Protein AF-A0A5C6V044-F1 (afdb_monomer_lite)

Structure (mmCIF, N/CA/C/O backbone):
data_AF-A0A5C6V044-F1
#
_entry.id   AF-A0A5C6V044-F1
#
loop_
_atom_site.group_PDB
_atom_site.id
_atom_site.type_symbol
_atom_site.label_atom_id
_atom_site.label_alt_id
_atom_site.label_comp_id
_atom_site.label_asym_id
_atom_site.label_entity_id
_atom_site.label_seq_id
_atom_site.pdbx_PDB_ins_code
_atom_site.Cartn_x
_atom_site.Cartn_y
_atom_site.Cartn_z
_atom_site.occupancy
_atom_site.B_iso_or_equiv
_atom_site.auth_seq_id
_atom_site.auth_comp_id
_atom_site.auth_asym_id
_atom_site.auth_atom_id
_atom_site.pdbx_PDB_model_num
ATOM 1 N N . MET A 1 1 ? 25.098 -5.797 3.565 1.00 48.53 1 MET A N 1
ATOM 2 C CA . MET A 1 1 ? 24.288 -6.467 2.521 1.00 48.53 1 MET A CA 1
ATOM 3 C C . MET A 1 1 ? 23.056 -5.613 2.290 1.00 48.53 1 MET A C 1
ATOM 5 O O . MET A 1 1 ? 22.465 -5.196 3.277 1.00 48.53 1 MET A O 1
ATOM 9 N N . ALA A 1 2 ? 22.714 -5.265 1.046 1.00 56.16 2 ALA A N 1
ATOM 10 C CA . ALA A 1 2 ? 21.452 -4.570 0.791 1.00 56.16 2 ALA A CA 1
ATOM 11 C C . ALA A 1 2 ? 20.307 -5.498 1.220 1.00 56.16 2 ALA A C 1
ATOM 13 O O . ALA A 1 2 ? 20.279 -6.655 0.802 1.00 56.16 2 ALA A O 1
ATOM 14 N N . SER A 1 3 ? 19.424 -5.033 2.106 1.00 82.12 3 SER A N 1
ATOM 15 C CA . SER A 1 3 ? 18.227 -5.796 2.446 1.00 82.12 3 SER A CA 1
ATOM 16 C C . SER A 1 3 ? 17.351 -5.918 1.201 1.00 82.12 3 SER A C 1
ATOM 18 O O . SER A 1 3 ? 17.348 -5.035 0.339 1.00 82.12 3 SER A O 1
ATOM 20 N N . VAL A 1 4 ? 16.593 -7.007 1.106 1.00 79.31 4 VAL A N 1
ATOM 21 C CA . VAL A 1 4 ? 15.613 -7.210 0.028 1.00 79.31 4 VAL A CA 1
ATOM 22 C C . VAL A 1 4 ? 14.666 -6.007 -0.083 1.00 79.31 4 VAL A C 1
ATOM 24 O O . VAL A 1 4 ? 14.311 -5.598 -1.186 1.00 79.31 4 VAL A O 1
ATOM 27 N N . ASP A 1 5 ? 14.337 -5.374 1.043 1.00 79.56 5 ASP A N 1
ATOM 28 C CA . ASP A 1 5 ? 13.485 -4.184 1.089 1.00 79.56 5 ASP A CA 1
ATOM 29 C C . ASP A 1 5 ? 14.128 -2.959 0.435 1.00 79.56 5 ASP A C 1
ATOM 31 O O . ASP A 1 5 ? 13.451 -2.233 -0.290 1.00 79.56 5 ASP A O 1
ATOM 35 N N . LYS A 1 6 ? 15.442 -2.761 0.608 1.00 86.25 6 LYS A N 1
ATOM 36 C CA . LYS A 1 6 ? 16.168 -1.686 -0.080 1.00 86.25 6 LYS A CA 1
ATOM 37 C C . LYS A 1 6 ? 16.128 -1.881 -1.597 1.00 86.25 6 LYS A C 1
ATOM 39 O O . LYS A 1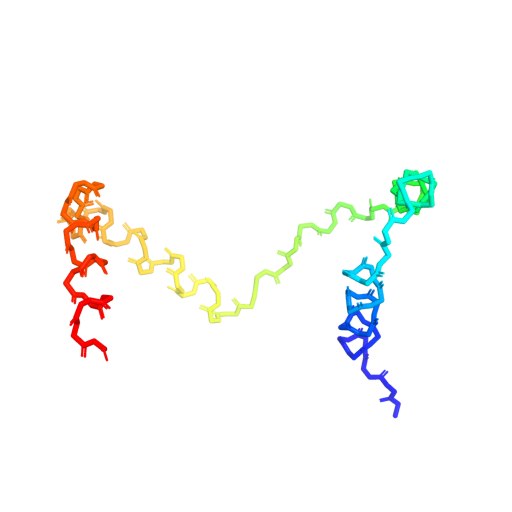 6 ? 15.892 -0.928 -2.330 1.00 86.25 6 LYS A O 1
ATOM 44 N N . ILE A 1 7 ? 16.297 -3.121 -2.059 1.00 86.62 7 ILE A N 1
ATOM 45 C CA . ILE A 1 7 ? 16.236 -3.457 -3.488 1.00 86.62 7 ILE A CA 1
ATOM 46 C C . ILE A 1 7 ? 14.832 -3.185 -4.046 1.00 86.62 7 ILE A C 1
ATOM 48 O O . ILE A 1 7 ? 14.701 -2.583 -5.108 1.00 86.62 7 ILE A O 1
ATOM 52 N N . ARG A 1 8 ? 13.774 -3.575 -3.323 1.00 84.75 8 ARG A N 1
ATOM 53 C CA . ARG A 1 8 ? 12.384 -3.300 -3.727 1.00 84.75 8 ARG A CA 1
ATOM 54 C C . ARG A 1 8 ? 12.096 -1.804 -3.813 1.00 84.75 8 ARG A C 1
ATOM 56 O O . ARG A 1 8 ? 11.510 -1.365 -4.796 1.00 84.75 8 ARG A O 1
ATOM 63 N N . TYR A 1 9 ? 12.529 -1.036 -2.816 1.00 89.94 9 TYR A N 1
ATOM 64 C CA . TYR A 1 9 ? 12.348 0.414 -2.791 1.00 89.94 9 TYR A CA 1
ATOM 65 C C . TYR A 1 9 ? 13.010 1.091 -4.002 1.00 89.94 9 TYR A C 1
ATOM 67 O O . TYR A 1 9 ? 12.350 1.826 -4.733 1.00 89.94 9 TYR A O 1
ATOM 75 N N . GLU A 1 10 ? 14.276 0.768 -4.282 1.00 91.19 10 GLU A N 1
ATOM 76 C CA . GLU A 1 10 ? 15.007 1.321 -5.433 1.00 91.19 10 GLU A CA 1
ATOM 77 C C . GLU A 1 10 ? 14.370 0.942 -6.783 1.00 91.19 10 GLU A C 1
ATOM 79 O O . GLU A 1 10 ? 14.427 1.716 -7.739 1.00 91.19 10 GLU A O 1
ATOM 84 N N . ILE A 1 11 ? 13.760 -0.244 -6.887 1.00 90.06 11 ILE A N 1
ATOM 85 C CA . ILE A 1 11 ? 13.017 -0.657 -8.085 1.00 90.06 11 ILE A CA 1
ATOM 86 C C . ILE A 1 11 ? 11.743 0.181 -8.247 1.00 90.06 11 ILE A C 1
ATOM 88 O O . ILE A 1 11 ? 11.480 0.653 -9.352 1.00 90.06 11 ILE A O 1
ATOM 92 N N . ILE A 1 12 ? 10.982 0.405 -7.171 1.00 91.19 12 ILE A N 1
ATOM 93 C CA . ILE A 1 12 ? 9.761 1.226 -7.208 1.00 91.19 12 ILE A CA 1
ATOM 94 C C . ILE A 1 12 ? 10.087 2.651 -7.664 1.00 91.19 12 ILE A C 1
ATOM 96 O O . ILE A 1 12 ? 9.418 3.160 -8.561 1.00 91.19 12 ILE A O 1
ATOM 100 N N . GLU A 1 13 ? 11.135 3.276 -7.116 1.00 93.94 13 GLU A N 1
ATOM 101 C CA . GLU A 1 13 ? 11.547 4.624 -7.536 1.00 93.94 13 GLU A CA 1
ATOM 102 C C . GLU A 1 13 ? 11.875 4.689 -9.032 1.00 93.94 13 GLU A C 1
ATOM 104 O O . GLU A 1 13 ? 11.442 5.607 -9.728 1.00 93.94 13 GLU A O 1
ATOM 109 N N . LYS A 1 14 ? 12.587 3.684 -9.558 1.00 91.25 14 LYS A N 1
ATOM 110 C CA . LYS A 1 14 ? 12.906 3.610 -10.990 1.00 91.25 14 LYS A CA 1
ATOM 111 C C . LYS A 1 14 ? 11.648 3.455 -11.840 1.00 91.25 14 LYS A C 1
ATOM 113 O O . LYS A 1 14 ? 11.508 4.182 -12.820 1.00 91.25 14 LYS A O 1
ATOM 118 N N . ILE A 1 15 ? 10.724 2.573 -11.449 1.00 93.62 15 ILE A N 1
ATOM 119 C CA . ILE A 1 15 ? 9.441 2.366 -12.146 1.00 93.62 15 ILE A CA 1
ATOM 120 C C . ILE A 1 15 ? 8.643 3.670 -12.216 1.00 93.62 15 ILE A C 1
ATOM 122 O O . ILE A 1 15 ? 8.166 4.030 -13.288 1.00 93.62 15 ILE A O 1
ATOM 126 N N . MET A 1 16 ? 8.570 4.412 -11.109 1.00 92.88 16 MET A N 1
ATOM 127 C CA . MET A 1 16 ? 7.851 5.689 -11.027 1.00 92.88 16 MET A CA 1
ATOM 128 C C . MET A 1 16 ? 8.416 6.783 -11.947 1.00 92.88 16 MET A C 1
ATOM 130 O O . MET A 1 16 ? 7.702 7.728 -12.267 1.00 92.88 16 MET A O 1
ATOM 134 N N . SER A 1 17 ? 9.678 6.669 -12.372 1.00 93.50 17 SER A N 1
ATOM 135 C CA . SER A 1 17 ? 10.335 7.630 -13.272 1.00 93.50 17 SER A CA 1
ATOM 136 C C . SER A 1 17 ? 10.253 7.265 -14.761 1.00 93.50 17 SER A C 1
ATOM 138 O O . SER A 1 17 ? 10.699 8.037 -15.608 1.00 93.50 17 SER A O 1
ATOM 140 N N . ILE A 1 18 ? 9.714 6.090 -15.104 1.00 94.62 18 ILE A N 1
ATOM 141 C CA . ILE A 1 18 ? 9.606 5.640 -16.494 1.00 94.62 18 ILE A CA 1
ATOM 142 C C . ILE A 1 18 ? 8.336 6.208 -17.133 1.00 94.62 18 ILE A C 1
ATOM 144 O O . ILE A 1 18 ? 7.224 5.885 -16.733 1.00 94.62 18 ILE A O 1
ATOM 148 N N . GLU A 1 19 ? 8.505 6.980 -18.205 1.00 94.19 19 GLU A N 1
ATOM 149 C CA . GLU A 1 19 ? 7.392 7.510 -19.012 1.00 94.19 19 GLU A CA 1
ATOM 150 C C . GLU A 1 19 ? 7.046 6.621 -20.222 1.00 94.19 19 GLU A C 1
ATOM 152 O O . GLU A 1 19 ? 5.986 6.747 -20.836 1.00 94.19 19 GLU A O 1
ATOM 157 N N . ASN A 1 20 ? 7.943 5.703 -20.596 1.00 96.50 20 ASN A N 1
ATOM 158 C CA . ASN A 1 20 ? 7.767 4.863 -21.776 1.00 96.50 20 ASN A CA 1
ATOM 159 C C . ASN A 1 20 ? 6.765 3.726 -21.509 1.00 96.50 20 ASN A C 1
ATOM 161 O O . ASN A 1 20 ? 7.088 2.731 -20.860 1.00 96.50 20 ASN A O 1
ATOM 165 N N . LYS A 1 21 ? 5.568 3.846 -22.091 1.00 93.94 21 LYS A N 1
ATOM 166 C CA . LYS A 1 21 ? 4.491 2.849 -21.990 1.00 93.94 21 LYS A CA 1
ATOM 167 C C . LYS A 1 21 ? 4.903 1.447 -22.448 1.00 93.94 21 LYS A C 1
ATOM 169 O O . LYS A 1 21 ? 4.631 0.488 -21.739 1.00 93.94 21 LYS A O 1
ATOM 174 N N . ALA A 1 22 ? 5.579 1.326 -23.591 1.00 95.00 22 ALA A N 1
ATOM 175 C CA . ALA A 1 22 ? 5.981 0.023 -24.128 1.00 95.00 22 ALA A CA 1
ATOM 176 C C . ALA A 1 22 ? 6.990 -0.684 -23.209 1.00 95.00 22 ALA A C 1
ATOM 178 O O . ALA A 1 22 ? 6.970 -1.904 -23.071 1.00 95.00 22 ALA A O 1
ATOM 179 N N . PHE A 1 23 ? 7.849 0.088 -22.538 1.00 93.88 23 PHE A N 1
ATOM 180 C CA . PHE A 1 23 ? 8.754 -0.450 -21.528 1.00 93.88 23 PHE A CA 1
ATOM 181 C C . PHE A 1 23 ? 7.994 -0.958 -20.299 1.00 93.88 23 PHE A C 1
ATOM 183 O O . PHE A 1 23 ? 8.281 -2.053 -19.823 1.00 93.88 23 PHE A O 1
ATOM 190 N N . LEU A 1 24 ? 7.017 -0.193 -19.800 1.00 93.88 24 LEU A N 1
ATOM 191 C CA . LEU A 1 24 ? 6.182 -0.617 -18.671 1.00 93.88 24 LEU A CA 1
ATOM 192 C C . LEU A 1 24 ? 5.375 -1.881 -19.001 1.00 93.88 24 LEU A C 1
ATOM 194 O O . LEU A 1 24 ? 5.280 -2.769 -18.163 1.00 93.88 24 LEU A O 1
ATOM 198 N N . GLU A 1 25 ? 4.861 -1.999 -20.227 1.00 94.50 25 GLU A N 1
ATOM 199 C CA . GLU A 1 25 ? 4.150 -3.194 -20.704 1.00 94.50 25 GLU A CA 1
ATOM 200 C C . GLU A 1 25 ? 5.065 -4.426 -20.767 1.00 94.50 25 GLU A C 1
ATOM 202 O O . GLU A 1 25 ? 4.694 -5.502 -20.302 1.00 94.50 25 GLU A O 1
ATOM 207 N N . ALA A 1 26 ? 6.286 -4.277 -21.289 1.00 94.00 26 ALA A N 1
ATOM 208 C CA . ALA A 1 26 ? 7.262 -5.366 -21.307 1.00 94.00 26 ALA A CA 1
ATOM 209 C C . ALA A 1 26 ? 7.710 -5.762 -19.887 1.00 94.00 26 ALA A C 1
ATOM 211 O O . ALA A 1 26 ? 7.919 -6.943 -19.606 1.00 9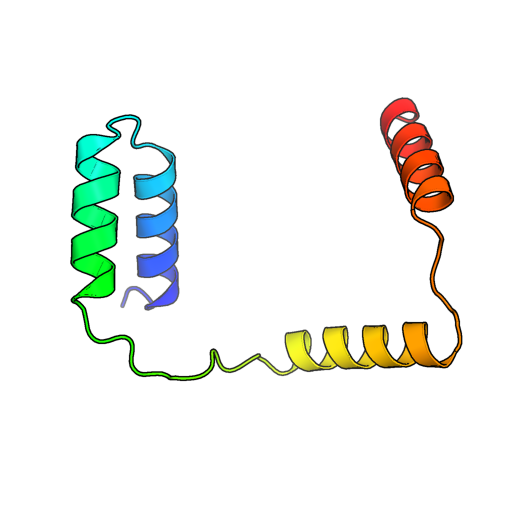4.00 26 ALA A O 1
ATOM 212 N N . LEU A 1 27 ? 7.842 -4.784 -18.985 1.00 91.00 27 LEU A N 1
ATOM 213 C CA . LEU A 1 27 ? 8.183 -5.016 -17.583 1.00 91.00 27 LEU A CA 1
ATOM 214 C C . LEU A 1 27 ? 7.065 -5.762 -16.844 1.00 91.00 27 LEU A C 1
ATOM 216 O O . LEU A 1 27 ? 7.356 -6.692 -16.097 1.00 91.00 27 LEU A O 1
ATOM 220 N N . ASP A 1 28 ? 5.806 -5.391 -17.071 1.00 89.25 28 ASP A N 1
ATOM 221 C CA . ASP A 1 28 ? 4.639 -6.077 -16.508 1.00 89.25 28 ASP A CA 1
ATOM 222 C C . ASP A 1 28 ? 4.589 -7.547 -16.952 1.00 89.25 28 ASP A C 1
ATOM 224 O O . ASP A 1 28 ? 4.498 -8.452 -16.120 1.00 89.25 28 ASP A O 1
ATOM 228 N N . GLN A 1 29 ? 4.791 -7.805 -18.249 1.00 91.44 29 GLN A N 1
ATOM 229 C CA . GLN A 1 29 ? 4.890 -9.167 -18.783 1.00 91.44 29 GLN A CA 1
ATOM 230 C C . GLN A 1 29 ? 6.045 -9.954 -18.156 1.00 91.44 29 GLN A C 1
ATOM 232 O O . GLN A 1 29 ? 5.874 -11.115 -17.779 1.00 91.44 29 GLN A O 1
ATOM 237 N N . LEU A 1 30 ? 7.216 -9.330 -17.999 1.00 89.19 30 LEU A N 1
ATOM 238 C CA . LEU A 1 30 ? 8.367 -9.959 -17.355 1.00 89.19 30 LEU A CA 1
ATOM 239 C C . LEU A 1 30 ? 8.041 -10.364 -15.911 1.00 89.19 30 LEU A C 1
ATOM 241 O O . LEU A 1 30 ? 8.304 -11.502 -15.520 1.00 89.19 30 LEU A O 1
ATOM 245 N N . ILE A 1 31 ? 7.426 -9.467 -15.137 1.00 85.00 31 ILE A N 1
ATOM 246 C CA . ILE A 1 31 ? 7.030 -9.733 -13.750 1.00 85.00 31 ILE A CA 1
ATOM 247 C C . ILE A 1 31 ? 5.983 -10.850 -13.690 1.00 85.00 31 ILE A C 1
ATOM 249 O O . ILE A 1 31 ? 6.115 -11.749 -12.862 1.00 85.00 31 ILE A O 1
ATOM 253 N N . ALA A 1 32 ? 4.994 -10.852 -14.587 1.00 82.06 32 ALA A N 1
ATOM 254 C CA . ALA A 1 32 ? 3.970 -11.895 -14.652 1.00 82.06 32 ALA A CA 1
ATOM 255 C C . ALA A 1 32 ? 4.551 -13.291 -14.951 1.00 82.06 32 ALA A C 1
ATOM 257 O O . ALA A 1 32 ? 4.035 -14.295 -14.464 1.00 82.06 32 ALA A O 1
ATOM 258 N N . THR A 1 33 ? 5.636 -13.365 -15.732 1.00 81.81 33 THR A N 1
ATOM 259 C CA . THR A 1 33 ? 6.331 -14.634 -16.029 1.00 81.81 33 THR A CA 1
ATOM 260 C C . THR A 1 33 ? 7.294 -15.083 -14.935 1.00 81.81 33 THR A C 1
ATOM 262 O O . THR A 1 33 ? 7.593 -16.275 -14.828 1.00 81.81 33 THR A O 1
ATOM 265 N N . SER A 1 34 ? 7.782 -14.158 -14.103 1.00 72.69 34 SER A N 1
ATOM 266 C CA . SER A 1 34 ? 8.531 -14.521 -12.906 1.00 72.69 34 SER A CA 1
ATOM 267 C C . SER A 1 34 ? 7.544 -15.147 -11.928 1.00 72.69 34 SER A C 1
ATOM 269 O O . SER A 1 34 ? 6.618 -14.468 -11.500 1.00 72.69 34 SER A O 1
ATOM 271 N N . GLN A 1 35 ? 7.679 -16.449 -11.646 1.00 57.19 35 GLN A N 1
ATOM 272 C CA . GLN A 1 35 ? 6.779 -17.188 -10.755 1.00 57.19 35 GLN A CA 1
ATOM 273 C C . GLN A 1 35 ? 6.410 -16.332 -9.539 1.00 57.19 35 GLN A C 1
ATOM 275 O O . GLN A 1 35 ? 7.211 -16.163 -8.614 1.00 57.19 35 GLN A O 1
ATOM 280 N N . GLN A 1 36 ? 5.179 -15.818 -9.526 1.00 58.59 36 GLN A N 1
ATOM 281 C CA . GLN A 1 36 ? 4.544 -15.457 -8.280 1.00 58.59 36 GLN A CA 1
ATOM 282 C C . GLN A 1 36 ? 4.383 -16.790 -7.570 1.00 58.59 36 GLN A C 1
ATOM 284 O O . GLN A 1 36 ? 3.469 -17.557 -7.859 1.00 58.59 36 GLN A O 1
ATOM 289 N N . ASN A 1 37 ? 5.300 -17.109 -6.656 1.00 56.38 37 ASN A N 1
ATOM 290 C CA . ASN A 1 37 ? 4.855 -17.926 -5.547 1.00 56.38 37 ASN A CA 1
ATOM 291 C C . ASN A 1 37 ? 3.603 -17.209 -5.043 1.00 56.38 37 ASN A C 1
ATOM 293 O O . ASN A 1 37 ? 3.690 -16.023 -4.709 1.00 56.38 37 ASN A O 1
ATOM 297 N N . GLU A 1 38 ? 2.467 -17.903 -5.034 1.00 56.81 38 GLU A N 1
ATOM 298 C CA . GLU A 1 38 ? 1.217 -17.515 -4.372 1.00 56.81 38 GLU A CA 1
ATOM 299 C C . GLU A 1 38 ? 1.428 -17.409 -2.849 1.00 56.81 38 GLU A C 1
ATOM 301 O O . GLU A 1 38 ? 0.621 -17.836 -2.029 1.00 56.81 38 GLU A O 1
ATOM 306 N N . ASN A 1 39 ? 2.565 -16.860 -2.435 1.00 57.72 39 ASN A N 1
ATOM 307 C CA . ASN A 1 39 ? 2.857 -16.475 -1.087 1.00 57.72 39 ASN A CA 1
ATOM 308 C C . ASN A 1 39 ? 1.999 -15.246 -0.846 1.00 57.72 39 ASN A C 1
ATOM 310 O O . ASN A 1 39 ? 2.423 -14.114 -1.085 1.00 57.72 39 ASN A O 1
ATOM 314 N N . VAL A 1 40 ? 0.768 -15.519 -0.407 1.00 65.69 40 VAL A N 1
ATOM 315 C CA . VAL A 1 40 ? -0.043 -14.653 0.443 1.00 65.69 40 VAL A CA 1
ATOM 316 C C 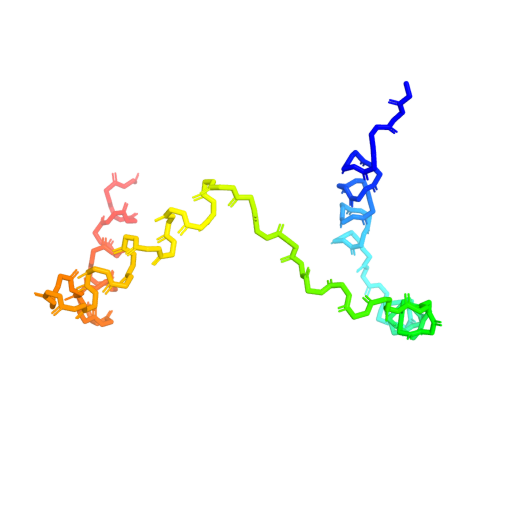. VAL A 1 40 ? 0.906 -13.714 1.168 1.00 65.69 40 VAL A C 1
ATOM 318 O O . VAL A 1 40 ? 1.726 -14.176 1.964 1.00 65.69 40 VAL A O 1
ATOM 321 N N . TYR A 1 41 ? 0.870 -12.428 0.816 1.00 72.12 41 TYR A N 1
ATOM 322 C CA . TYR A 1 41 ? 1.765 -11.447 1.411 1.00 72.12 41 TYR A CA 1
ATOM 323 C C . TYR A 1 41 ? 1.609 -11.541 2.936 1.00 72.12 41 TYR A C 1
ATOM 325 O O . TYR A 1 41 ? 0.514 -11.272 3.444 1.00 72.12 41 TYR A O 1
ATOM 333 N N . PRO A 1 42 ? 2.644 -11.974 3.679 1.00 75.44 42 PRO A N 1
ATOM 334 C CA . PRO A 1 42 ? 2.502 -12.162 5.107 1.00 75.44 42 PRO A CA 1
ATOM 335 C C . PRO A 1 42 ? 2.429 -10.780 5.746 1.00 75.44 42 PRO A C 1
ATOM 337 O O . PRO A 1 42 ? 3.410 -10.036 5.775 1.00 75.44 42 PRO A O 1
ATOM 340 N N . LEU A 1 43 ? 1.245 -10.428 6.242 1.00 83.50 43 LEU A N 1
ATOM 341 C CA . LEU A 1 43 ? 1.068 -9.213 7.023 1.00 83.50 43 LEU A CA 1
ATOM 342 C C . LEU A 1 43 ? 1.932 -9.301 8.280 1.00 83.50 43 LEU A C 1
ATOM 344 O O . LEU A 1 43 ? 1.947 -10.327 8.967 1.00 83.50 43 LEU A O 1
ATOM 348 N N . ASN A 1 44 ? 2.637 -8.218 8.593 1.00 87.88 44 ASN A N 1
ATOM 349 C CA . ASN A 1 44 ? 3.322 -8.111 9.876 1.00 87.88 44 ASN A CA 1
ATOM 350 C C . ASN A 1 44 ? 2.301 -7.899 11.015 1.00 87.88 44 ASN A C 1
ATOM 352 O O . ASN A 1 44 ? 1.139 -7.569 10.773 1.00 87.88 44 ASN A O 1
ATOM 356 N N . GLU A 1 45 ? 2.723 -8.086 12.267 1.00 88.75 45 GLU A N 1
ATOM 357 C CA . GLU A 1 45 ? 1.813 -7.992 13.422 1.00 88.75 45 GLU A CA 1
ATOM 358 C C . GLU A 1 45 ? 1.149 -6.615 13.550 1.00 88.75 45 GLU A C 1
ATOM 360 O O . GLU A 1 45 ? -0.034 -6.527 13.863 1.00 88.75 45 GLU A O 1
ATOM 365 N N . PHE A 1 46 ? 1.868 -5.540 13.218 1.00 86.31 46 PHE A N 1
ATOM 366 C CA . PHE A 1 46 ? 1.314 -4.186 13.219 1.00 86.31 46 PHE A CA 1
ATOM 367 C C . PHE A 1 46 ? 0.188 -4.019 12.183 1.00 86.31 46 PHE A C 1
ATOM 369 O O . PHE A 1 46 ? -0.866 -3.465 12.481 1.00 86.31 46 PHE A O 1
ATOM 376 N N . GLN A 1 47 ? 0.369 -4.547 10.973 1.00 88.94 47 GLN A N 1
ATOM 377 C CA . GLN A 1 47 ? -0.644 -4.525 9.917 1.00 88.94 47 GLN A CA 1
ATOM 378 C C . GLN A 1 47 ? -1.873 -5.355 10.294 1.00 88.94 47 GLN A C 1
ATOM 380 O O . GLN A 1 47 ? -2.995 -4.924 10.044 1.00 88.94 47 GLN A O 1
ATOM 385 N N . LYS A 1 48 ? -1.680 -6.514 10.935 1.00 93.00 48 LYS A N 1
ATOM 386 C CA . LYS A 1 48 ? -2.793 -7.316 11.463 1.00 93.00 48 LYS A CA 1
ATOM 387 C C . LYS A 1 48 ? -3.567 -6.560 12.543 1.00 93.00 48 LYS A C 1
ATOM 389 O O . LYS A 1 48 ? -4.791 -6.577 12.522 1.00 93.00 48 LYS A O 1
ATOM 394 N N . GLN A 1 49 ? -2.874 -5.861 13.443 1.00 93.75 49 GLN A N 1
ATOM 395 C CA . GLN A 1 49 ? -3.516 -5.031 14.466 1.00 93.75 49 GLN A CA 1
ATOM 396 C C . GLN A 1 49 ? -4.359 -3.907 13.857 1.00 93.75 49 GLN A C 1
ATOM 398 O O . GLN A 1 49 ? -5.491 -3.711 14.284 1.00 93.75 49 GLN A O 1
ATOM 403 N N . LEU A 1 50 ? -3.860 -3.217 12.826 1.00 93.06 50 LEU A N 1
ATOM 404 C CA . LEU A 1 50 ? -4.638 -2.184 12.131 1.00 93.06 50 LEU A CA 1
ATOM 405 C C . LEU A 1 50 ? -5.925 -2.739 11.503 1.00 93.06 50 LEU A C 1
ATOM 407 O O . LEU A 1 50 ? -6.967 -2.082 11.545 1.00 93.06 50 LEU A O 1
ATOM 411 N N . LEU A 1 51 ? -5.866 -3.946 10.936 1.00 94.12 51 LEU A N 1
ATOM 412 C CA . LEU A 1 51 ? -7.052 -4.610 10.394 1.00 94.12 51 LEU A CA 1
ATOM 413 C C . LEU A 1 51 ? -8.038 -4.990 11.502 1.00 94.12 51 LEU A C 1
ATOM 415 O O . LEU A 1 51 ? -9.220 -4.705 11.359 1.00 94.12 51 LEU A O 1
ATOM 419 N N . LEU A 1 52 ? -7.560 -5.539 12.623 1.00 95.50 52 LEU A N 1
ATOM 420 C CA . LEU A 1 52 ? -8.406 -5.862 13.780 1.00 95.50 52 LEU A CA 1
ATOM 421 C C . LEU A 1 52 ? -9.123 -4.624 14.334 1.00 95.50 52 LEU A C 1
ATOM 423 O O . LEU A 1 52 ? -10.323 -4.673 14.577 1.00 95.50 52 LEU A O 1
ATOM 427 N N . MET A 1 53 ? -8.419 -3.497 14.465 1.00 93.38 53 MET A N 1
ATOM 428 C CA . MET A 1 53 ? -9.034 -2.227 14.871 1.00 93.38 53 MET A CA 1
ATOM 429 C C . MET A 1 53 ? -10.125 -1.791 13.885 1.00 93.38 53 MET A C 1
ATOM 431 O O . MET A 1 53 ? -11.196 -1.357 14.295 1.00 93.38 53 MET A O 1
ATOM 435 N N . SER A 1 54 ? -9.883 -1.967 12.582 1.00 92.50 54 SER A N 1
ATOM 436 C CA . SER A 1 54 ? -10.874 -1.649 11.547 1.00 92.50 54 SER A CA 1
ATOM 437 C C . SER A 1 54 ? -12.109 -2.556 11.637 1.00 92.50 54 SER A C 1
ATOM 439 O O . SER A 1 54 ? -13.233 -2.092 11.456 1.00 92.50 54 SER A O 1
ATOM 441 N N . GLU A 1 55 ? -11.927 -3.845 11.933 1.00 95.25 55 GLU A N 1
ATOM 442 C CA . GLU A 1 55 ? -13.033 -4.785 12.156 1.00 95.25 55 GLU A CA 1
ATOM 443 C C . GLU A 1 55 ? -13.863 -4.409 13.392 1.00 95.25 55 GLU A C 1
ATOM 445 O O . GLU A 1 55 ? -15.094 -4.481 13.352 1.00 95.25 55 GLU A O 1
ATOM 450 N N . GLU A 1 56 ? -13.216 -3.965 14.472 1.00 96.19 56 GLU A N 1
ATOM 451 C CA . GLU A 1 56 ? -13.896 -3.447 15.662 1.00 96.19 56 GLU A CA 1
ATOM 452 C C . GLU A 1 56 ? -14.682 -2.170 15.355 1.00 96.19 56 GLU A C 1
ATOM 454 O O . GLU A 1 56 ? -15.852 -2.073 15.733 1.00 96.19 56 GLU A O 1
ATOM 459 N N . ASP A 1 57 ? -14.094 -1.230 14.612 1.00 94.19 57 ASP A N 1
ATOM 460 C CA . ASP A 1 57 ? -14.768 0.003 14.207 1.00 94.19 57 ASP A CA 1
ATOM 461 C C . ASP A 1 57 ? -16.022 -0.286 13.371 1.00 94.19 57 ASP A C 1
ATOM 463 O O . ASP A 1 57 ? -17.073 0.317 13.597 1.00 94.19 57 ASP A O 1
ATOM 467 N N . ILE A 1 58 ? -15.956 -1.258 12.455 1.00 93.12 58 ILE A N 1
ATOM 468 C CA . ILE A 1 58 ? -17.119 -1.704 11.674 1.00 93.12 58 ILE A CA 1
ATOM 469 C C . ILE A 1 58 ? -18.162 -2.357 12.587 1.00 93.12 58 ILE A C 1
ATOM 471 O O . ILE A 1 58 ? -19.351 -2.049 12.485 1.00 93.12 58 ILE A O 1
ATOM 475 N N . LYS A 1 59 ? -17.736 -3.238 13.501 1.00 95.06 59 LYS A N 1
ATOM 476 C CA . LYS A 1 59 ? -18.631 -3.957 14.420 1.00 95.06 59 LYS A CA 1
ATOM 477 C C . LYS A 1 59 ? -19.400 -3.014 15.345 1.00 95.06 59 LYS A C 1
ATOM 479 O O . LYS A 1 59 ? -20.577 -3.255 15.607 1.00 95.06 59 LYS A O 1
ATOM 484 N N . TYR A 1 60 ? -18.746 -1.972 15.851 1.00 95.88 60 TYR A N 1
ATOM 485 C CA . TYR A 1 60 ? -19.351 -1.003 16.766 1.00 95.88 60 TYR A CA 1
ATOM 486 C C . TYR A 1 60 ? -19.962 0.214 16.059 1.00 95.88 60 TYR A C 1
ATOM 488 O O . TYR A 1 60 ? -20.526 1.081 16.725 1.00 95.88 60 TYR A O 1
ATOM 496 N N . GLY A 1 61 ? -19.899 0.277 14.725 1.00 91.12 61 GLY A N 1
ATOM 497 C CA . GLY A 1 61 ? -20.433 1.402 13.958 1.00 91.12 61 GLY A CA 1
ATOM 498 C C . GLY A 1 61 ? -19.639 2.697 14.146 1.00 91.12 61 GLY A C 1
ATOM 499 O O . GLY A 1 61 ? -20.161 3.774 13.867 1.00 91.12 61 GLY A O 1
ATOM 500 N N . SER A 1 62 ? -18.373 2.609 14.565 1.00 91.56 62 SER A N 1
ATOM 501 C CA . SER A 1 62 ? -17.408 3.718 14.652 1.00 91.56 62 SER A CA 1
ATOM 502 C C . SER A 1 62 ? -16.920 4.175 13.267 1.00 91.56 62 SER A C 1
ATOM 504 O O . SER A 1 62 ? -15.788 4.620 13.093 1.00 91.56 62 SER A O 1
ATOM 506 N N . THR A 1 63 ? -17.772 4.063 12.252 1.00 91.00 63 THR A N 1
ATOM 507 C CA . THR A 1 63 ? -17.494 4.439 10.868 1.00 91.00 63 THR A CA 1
ATOM 508 C C . THR A 1 63 ? -18.144 5.777 10.557 1.00 91.00 63 THR A C 1
ATOM 510 O O . THR A 1 63 ? -19.253 6.054 11.007 1.00 91.00 63 THR A O 1
ATOM 513 N N . ILE A 1 64 ? -17.489 6.590 9.736 1.00 92.00 64 ILE A N 1
ATOM 514 C CA . ILE A 1 64 ? -18.077 7.821 9.203 1.00 92.00 64 ILE A CA 1
ATOM 515 C C . ILE A 1 64 ? -18.528 7.609 7.764 1.00 92.00 64 ILE A C 1
ATOM 517 O O . ILE A 1 64 ? -17.975 6.785 7.034 1.00 92.00 64 ILE A O 1
ATOM 521 N N . THR A 1 65 ? -19.514 8.385 7.337 1.00 93.44 65 THR A N 1
ATOM 522 C CA . THR A 1 65 ? -19.941 8.389 5.938 1.00 93.44 65 THR A CA 1
ATOM 523 C C . THR A 1 65 ? -18.885 9.039 5.043 1.00 93.44 65 THR A C 1
ATOM 525 O O . THR A 1 65 ? -18.071 9.864 5.474 1.00 93.44 65 THR A O 1
ATOM 528 N N . GLN A 1 66 ? -18.929 8.711 3.752 1.00 89.31 66 GLN A N 1
ATOM 529 C CA . GLN A 1 66 ? -18.049 9.329 2.761 1.00 89.31 66 GLN A CA 1
ATOM 530 C C . GLN A 1 66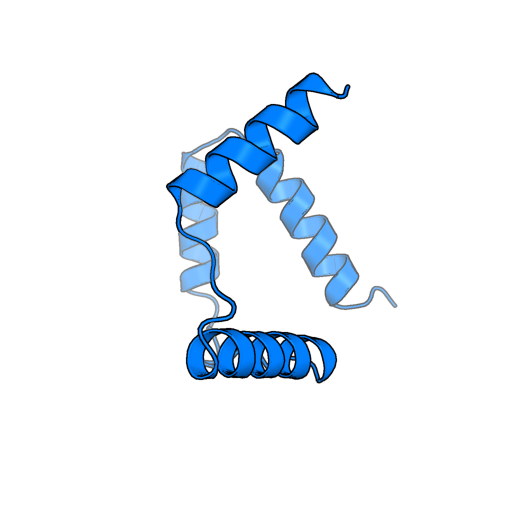 ? -18.210 10.859 2.721 1.00 89.31 66 GLN A C 1
ATOM 532 O O . GLN A 1 66 ? -17.228 11.584 2.559 1.00 89.31 66 GLN A O 1
ATOM 537 N N . GLU A 1 67 ? -19.430 11.368 2.901 1.00 94.12 67 GLU A N 1
ATOM 538 C CA . GLU A 1 67 ? -19.712 12.807 2.923 1.00 94.12 67 GLU A CA 1
ATOM 539 C C . GLU A 1 67 ? -19.047 13.509 4.116 1.00 94.12 67 GLU A C 1
ATOM 541 O O . GLU A 1 67 ? -18.430 14.568 3.960 1.00 94.12 67 GLU A O 1
ATOM 546 N N . GLU A 1 68 ? -19.098 12.901 5.302 1.00 92.12 68 GLU A N 1
ATOM 547 C CA . GLU A 1 68 ? -18.436 13.420 6.503 1.00 92.12 68 GLU A CA 1
ATOM 548 C C . GLU A 1 68 ? -16.912 13.411 6.366 1.00 92.12 68 GLU A C 1
ATOM 550 O O . GLU A 1 68 ? -16.252 14.390 6.734 1.00 92.12 68 GLU A O 1
ATOM 555 N N . LEU A 1 69 ? -16.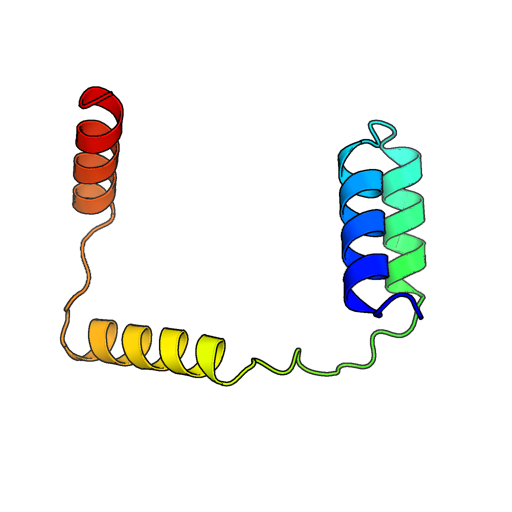347 12.348 5.785 1.00 93.31 69 LEU A N 1
ATOM 556 C CA . LEU A 1 69 ? -14.918 12.264 5.484 1.00 93.31 69 LEU A CA 1
ATOM 557 C C . LEU A 1 69 ? -14.487 13.387 4.529 1.00 93.31 69 LEU A C 1
ATOM 559 O O . LEU A 1 69 ? -13.492 14.072 4.781 1.00 93.31 69 LEU A O 1
ATOM 563 N N . LEU A 1 70 ? -15.251 13.619 3.458 1.00 93.62 70 LEU A N 1
ATOM 564 C CA . LEU A 1 70 ? -14.979 14.684 2.490 1.00 93.62 70 LEU A CA 1
ATOM 565 C C . LEU A 1 70 ? -15.048 16.075 3.131 1.00 93.62 70 LEU A C 1
ATOM 567 O O . LEU A 1 70 ? -14.194 16.922 2.853 1.00 93.62 70 LEU A O 1
ATOM 571 N N . LYS A 1 71 ? -16.014 16.307 4.027 1.00 94.31 71 LYS A N 1
ATOM 572 C CA . LYS A 1 71 ? -16.130 17.566 4.775 1.00 94.31 71 LYS A CA 1
ATOM 573 C C . LYS A 1 71 ? -14.906 17.812 5.661 1.00 94.31 71 LYS A C 1
ATOM 575 O O . LYS A 1 71 ? -14.333 18.899 5.595 1.00 94.31 71 LYS A O 1
ATOM 580 N N . ARG A 1 72 ? -14.464 16.800 6.420 1.00 91.50 72 ARG A N 1
ATOM 581 C CA . ARG A 1 72 ? -13.251 16.877 7.259 1.00 91.50 72 ARG A CA 1
ATOM 582 C C . ARG A 1 72 ? -11.999 17.132 6.424 1.00 91.50 72 ARG A C 1
ATOM 584 O O . ARG A 1 72 ? -11.197 17.994 6.770 1.00 91.50 72 ARG A O 1
ATOM 591 N N . LYS A 1 73 ? -11.858 16.439 5.289 1.00 91.75 73 LYS A N 1
ATOM 592 C CA . LYS A 1 73 ? -10.744 16.644 4.352 1.00 91.75 73 LYS A CA 1
ATOM 593 C C . LYS A 1 73 ? -10.697 18.084 3.840 1.00 91.75 73 LYS A C 1
ATOM 595 O O . LYS A 1 73 ? -9.624 18.675 3.794 1.00 91.75 73 LYS A O 1
ATOM 600 N N . LYS A 1 74 ? -11.846 18.658 3.469 1.00 91.75 74 LYS A N 1
ATOM 601 C CA . LYS A 1 74 ? -11.933 20.047 2.995 1.00 91.75 74 LYS A CA 1
ATOM 602 C C . LYS A 1 74 ? -11.560 21.054 4.087 1.00 91.75 74 LYS A C 1
ATOM 604 O O . LYS A 1 74 ? -10.874 22.019 3.785 1.00 91.75 74 LYS A O 1
ATOM 609 N N . GLN A 1 75 ? -11.979 20.820 5.332 1.00 90.31 75 GLN A N 1
ATOM 610 C CA . GLN A 1 75 ? -11.585 21.655 6.474 1.00 90.31 75 GLN A CA 1
ATOM 611 C C . GLN A 1 75 ? -10.070 21.610 6.694 1.00 90.31 75 GLN A C 1
ATOM 613 O O . GLN A 1 75 ? -9.427 22.648 6.660 1.00 90.31 75 GLN A O 1
ATOM 618 N N . TRP A 1 76 ? -9.485 20.412 6.763 1.00 91.75 76 TRP A N 1
ATOM 619 C CA . TRP A 1 76 ? -8.038 20.245 6.932 1.00 91.75 76 TRP A CA 1
ATOM 620 C C . TRP A 1 76 ? -7.205 20.905 5.821 1.00 91.75 76 TRP A C 1
ATOM 622 O O . TRP A 1 76 ? -6.128 21.430 6.085 1.00 91.75 76 TRP A O 1
ATOM 632 N N . LEU A 1 77 ? -7.692 20.881 4.575 1.00 89.38 77 LEU A N 1
ATOM 633 C CA . LEU A 1 77 ? -7.029 21.544 3.446 1.00 89.38 77 LEU A CA 1
ATOM 634 C C . LEU A 1 77 ? -7.122 23.073 3.497 1.00 89.38 77 LEU A C 1
ATOM 636 O O . LEU A 1 77 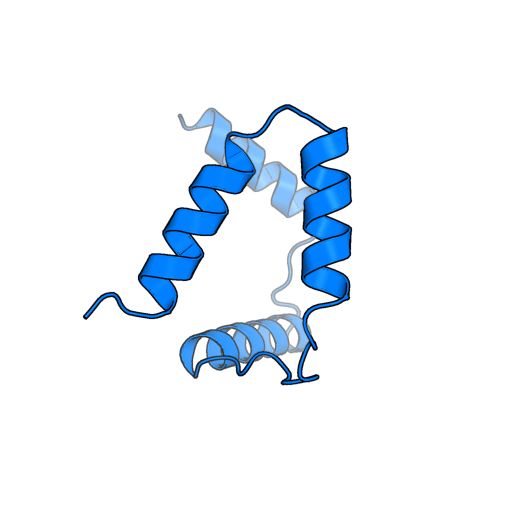? -6.235 23.729 2.968 1.00 89.38 77 LEU A O 1
ATOM 640 N N . ASN A 1 78 ? -8.184 23.620 4.091 1.00 86.75 78 ASN A N 1
ATOM 641 C CA . ASN A 1 78 ? -8.395 25.062 4.223 1.00 86.75 78 ASN A CA 1
ATOM 642 C C . ASN A 1 78 ? -7.724 25.654 5.475 1.00 86.75 78 ASN A C 1
ATOM 644 O O . ASN A 1 78 ? -7.550 26.865 5.542 1.00 86.75 78 ASN A O 1
ATOM 648 N N . ASP A 1 79 ? -7.371 24.815 6.453 1.00 71.56 79 ASP A N 1
ATOM 649 C CA . ASP A 1 79 ? -6.623 25.197 7.660 1.00 71.56 79 ASP A CA 1
ATOM 650 C C . ASP A 1 79 ? -5.094 25.284 7.410 1.00 71.56 79 ASP A C 1
ATOM 652 O O . ASP A 1 79 ? -4.310 25.429 8.351 1.00 71.56 79 ASP A O 1
ATOM 656 N N . LYS A 1 80 ? -4.665 25.188 6.143 1.00 51.56 80 LYS A N 1
ATOM 657 C CA . LYS A 1 80 ? -3.298 25.418 5.653 1.00 51.56 80 LYS A CA 1
ATOM 658 C C . LYS A 1 80 ? -3.245 26.649 4.759 1.00 51.56 80 LYS A C 1
ATOM 660 O O . LYS A 1 80 ? -2.204 27.337 4.821 1.00 51.56 80 LYS A O 1
#

Radius of gyration: 19.72 Å; chains: 1; bounding box: 45×43×41 Å

pLDDT: mean 86.2, std 11.96, range [48.53, 96.5]

Secondary structure (DSSP, 8-state):
---HHHHHHHHHHHHHT---HHHHHHHHHHHHHS----------HHHHHHHHHHHHHHHHT-PPPHHHHHHHHHHHHH--

Organism: NCBI:txid1294296

Foldseek 3Di:
DQPPVNVVVVVVVVLVPDPDPVVVVVVVVVVVPPDPPPPPPDDDPVRVVVVVVVVVCVVVVVDDDPVVVVVVVVVVVVVD

Sequence (80 aa):
MASVDKIRYEIIEKIMSIENKAFLEALDQLIATSQQNENVYPLNEFQKQLLLMSEEDIKYGSTITQEELLKRKKQWLNDK